Protein AF-A0A199VST1-F1 (afdb_monomer_lite)

Foldseek 3Di:
DDPPFPQDWAQLQQKKKKFLQAQDDQVVVLVVVCVQAVQSVDDKDWAAPDRGMIMIGRPDPCSLVVLQVCVVVVHPRRVSCVVSVMDMDGVVLVVVLVVVVVDDPDVVVSSVVSVPDDPPDPDDDDDDDDRRTDGDGD

Secondary structure (DSSP, 8-state):
-------EEEEGGGEEEEE-S-S--HHHHHHHHHHH-GGGGS-EEEEESSSSEEEEEESSTTHHHHHHHHHHTT-GGGHHHHHTT-EEEEHHHHHHHHHHT---SSHHHHHHHHHHS---------------EEEE--

Organism: Ananas comosus (NCBI:txid4615)

pLDDT: mean 76.67, std 17.93, range [33.69, 93.44]

Sequence (138 aa):
MRRILVSAKVSTENLVFLWGFGETSANDLKHRLKGYHVLFSEEFELRLVDNTCAVVVFFRPGAAEELLREIGSGSASAENMASEGLKAAGFEAYKKVCRLGLWDADLADSLESVLAEPTSDHAAAPAEGMKNELILVT

Radius of gyration: 15.66 Å; chains: 1; bounding box: 38×46×41 Å

Structure (mmCIF, N/CA/C/O backbone):
data_AF-A0A199VST1-F1
#
_entry.id   AF-A0A199VST1-F1
#
loop_
_atom_site.group_PDB
_atom_site.id
_atom_site.type_symbol
_atom_site.label_atom_id
_atom_site.label_alt_id
_atom_site.label_comp_id
_atom_site.label_asym_id
_atom_site.label_entity_id
_atom_site.label_seq_id
_atom_site.pdbx_PDB_ins_code
_atom_site.Cartn_x
_atom_site.Cartn_y
_atom_site.Cartn_z
_atom_site.occupancy
_atom_site.B_iso_or_equiv
_atom_site.auth_seq_id
_atom_site.auth_comp_id
_atom_site.auth_asym_id
_atom_site.auth_atom_id
_atom_site.pdbx_PDB_model_num
ATOM 1 N N . MET A 1 1 ? -7.209 -30.722 19.553 1.00 38.56 1 MET A N 1
ATOM 2 C CA . MET A 1 1 ? -6.567 -29.582 18.862 1.00 38.56 1 MET A CA 1
ATOM 3 C C . MET A 1 1 ? -7.606 -28.932 17.959 1.00 38.56 1 MET A C 1
ATOM 5 O O . MET A 1 1 ? -7.940 -29.507 16.933 1.00 38.56 1 MET A O 1
ATOM 9 N N . ARG A 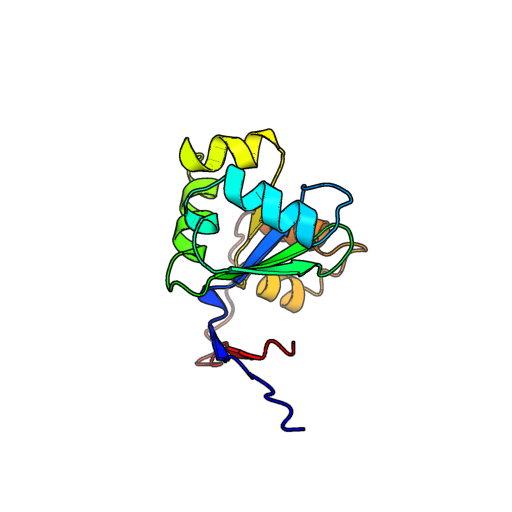1 2 ? -8.223 -27.822 18.378 1.00 33.69 2 ARG A N 1
ATOM 10 C CA . ARG A 1 2 ? -9.220 -27.116 17.557 1.00 33.69 2 ARG A CA 1
ATOM 11 C C . ARG A 1 2 ? -8.479 -26.079 16.715 1.00 33.69 2 ARG A C 1
ATOM 13 O O . ARG A 1 2 ? -7.945 -25.127 17.268 1.00 33.69 2 ARG A O 1
ATOM 20 N N . ARG A 1 3 ? -8.400 -26.314 15.402 1.00 37.91 3 ARG A N 1
ATOM 21 C CA . ARG A 1 3 ? -7.938 -25.331 14.414 1.00 37.91 3 ARG A CA 1
ATOM 22 C C . ARG A 1 3 ? -9.000 -24.235 14.365 1.00 37.91 3 ARG A C 1
ATOM 24 O O . ARG A 1 3 ? -10.101 -24.488 13.887 1.00 37.91 3 ARG A O 1
ATOM 31 N N . ILE A 1 4 ? -8.705 -23.069 14.923 1.00 35.19 4 ILE A N 1
ATOM 32 C CA . ILE A 1 4 ? -9.515 -21.878 14.682 1.00 35.19 4 ILE A CA 1
ATOM 33 C C . ILE A 1 4 ? -9.002 -21.311 13.357 1.00 35.19 4 ILE A C 1
ATOM 35 O O . ILE A 1 4 ? -7.945 -20.697 13.317 1.00 35.19 4 ILE A O 1
ATOM 39 N N . LEU A 1 5 ? -9.715 -21.600 12.268 1.00 40.47 5 LEU A N 1
ATOM 40 C CA . LEU A 1 5 ? -9.609 -20.844 11.022 1.00 40.47 5 LEU A CA 1
ATOM 41 C C . LEU A 1 5 ? -10.454 -19.582 11.225 1.00 40.47 5 LEU A C 1
ATOM 43 O O . LEU A 1 5 ? -11.678 -19.637 11.099 1.00 40.47 5 LEU A O 1
ATOM 47 N N . VAL A 1 6 ? -9.832 -18.466 11.608 1.00 39.06 6 VAL A N 1
ATOM 48 C CA . VAL A 1 6 ? -10.492 -17.159 11.504 1.00 39.06 6 VAL A CA 1
ATOM 49 C C . VAL A 1 6 ? -10.485 -16.794 10.023 1.00 39.06 6 VAL A C 1
ATOM 51 O O . VAL A 1 6 ? -9.481 -16.378 9.468 1.00 39.06 6 VAL A O 1
ATOM 54 N N . SER A 1 7 ? -11.619 -17.009 9.362 1.00 49.28 7 SER A N 1
ATOM 55 C CA . SER A 1 7 ? -11.917 -16.380 8.078 1.00 49.28 7 SER A CA 1
ATOM 56 C C . SER A 1 7 ? -12.462 -14.990 8.391 1.00 49.28 7 SER A C 1
ATOM 58 O O . SER A 1 7 ? -13.676 -14.812 8.515 1.00 49.28 7 SER A O 1
ATOM 60 N N . ALA A 1 8 ? -11.576 -14.014 8.595 1.00 50.84 8 ALA A N 1
ATOM 61 C CA . ALA A 1 8 ? -11.996 -12.629 8.750 1.00 50.84 8 ALA A CA 1
ATOM 62 C C . ALA A 1 8 ? -12.464 -12.111 7.384 1.00 50.84 8 ALA A C 1
ATOM 64 O O . ALA A 1 8 ? -11.701 -12.047 6.421 1.00 50.84 8 ALA A O 1
ATOM 65 N N . LYS A 1 9 ? -13.753 -11.788 7.291 1.00 55.00 9 LYS A N 1
ATOM 66 C CA . LYS A 1 9 ? -14.335 -11.086 6.150 1.00 55.00 9 LYS A CA 1
ATOM 67 C C . LYS A 1 9 ? -13.861 -9.638 6.216 1.00 55.00 9 LYS A C 1
ATOM 69 O O . LYS A 1 9 ? -14.317 -8.883 7.072 1.00 55.00 9 LYS A O 1
ATOM 74 N N . VAL A 1 10 ? -12.936 -9.273 5.338 1.00 61.56 10 VAL A N 1
ATOM 75 C CA . VAL A 1 10 ? -12.360 -7.928 5.289 1.00 61.56 10 VAL A CA 1
ATOM 76 C C . VAL A 1 10 ? -12.957 -7.184 4.095 1.00 61.56 10 VAL A C 1
ATOM 78 O O . VAL A 1 10 ? -12.987 -7.714 2.982 1.00 61.56 10 VAL A O 1
ATOM 81 N N . SER A 1 11 ? -13.449 -5.962 4.332 1.00 75.62 11 SER A N 1
ATOM 82 C CA . SER A 1 11 ? -13.876 -5.069 3.247 1.00 75.62 11 SER A CA 1
ATOM 83 C C . SER A 1 11 ? -12.666 -4.691 2.405 1.00 75.62 11 SER A C 1
ATOM 85 O O . SER A 1 11 ? -11.636 -4.290 2.950 1.00 75.62 11 SER A O 1
ATOM 87 N N . THR A 1 12 ? -12.781 -4.761 1.080 1.00 79.81 12 THR A N 1
ATOM 88 C CA . THR A 1 12 ? -11.678 -4.338 0.206 1.00 79.81 12 THR A CA 1
ATOM 89 C C . THR A 1 12 ? -11.356 -2.855 0.308 1.00 79.81 12 THR A C 1
ATOM 91 O O . THR A 1 12 ? -10.269 -2.440 -0.074 1.00 79.81 12 THR A O 1
ATOM 94 N N . GLU A 1 13 ? -12.284 -2.058 0.829 1.00 83.38 13 GLU A N 1
ATOM 95 C CA . GLU A 1 13 ? -12.085 -0.635 1.114 1.00 83.38 13 GLU A CA 1
ATOM 96 C C . GLU A 1 13 ? -11.052 -0.410 2.221 1.00 83.38 13 GLU A C 1
ATOM 98 O O . GLU A 1 13 ? -10.478 0.665 2.306 1.00 83.38 13 GLU A O 1
ATOM 103 N N . ASN A 1 14 ? -10.775 -1.431 3.037 1.00 87.12 14 ASN A N 1
ATOM 104 C CA . ASN A 1 14 ? -9.767 -1.381 4.091 1.00 87.12 14 ASN A CA 1
ATOM 105 C C . ASN A 1 14 ? -8.400 -1.932 3.646 1.00 87.12 14 ASN A C 1
ATOM 107 O O . ASN A 1 14 ? -7.506 -2.101 4.479 1.00 87.12 14 ASN A O 1
ATOM 111 N N . LEU A 1 15 ? -8.241 -2.252 2.357 1.00 89.62 15 LEU A N 1
ATOM 112 C CA . LEU A 1 15 ? -7.000 -2.768 1.789 1.00 89.62 15 LEU A CA 1
ATOM 113 C C . LEU A 1 15 ? -6.202 -1.649 1.127 1.00 89.62 15 LEU A C 1
ATOM 115 O O . LEU A 1 15 ? -6.724 -0.903 0.296 1.00 89.62 15 LEU A O 1
ATOM 119 N N . VAL A 1 16 ? -4.910 -1.606 1.435 1.00 91.56 16 VAL A N 1
ATOM 120 C CA . VAL A 1 16 ? -3.946 -0.720 0.784 1.00 91.56 16 VAL A CA 1
ATOM 121 C C . VAL A 1 16 ? -2.772 -1.546 0.287 1.00 91.56 16 VAL A C 1
ATOM 123 O O . VAL A 1 16 ? -2.149 -2.279 1.049 1.00 91.56 16 VAL A O 1
ATOM 126 N N . PHE A 1 17 ? -2.460 -1.419 -0.995 1.00 92.50 17 PHE A N 1
ATOM 127 C CA . PHE A 1 17 ? -1.213 -1.907 -1.563 1.00 92.50 17 PHE A CA 1
ATOM 128 C C . PHE A 1 17 ? -0.123 -0.881 -1.285 1.00 92.50 17 PHE A C 1
ATOM 130 O O . PHE A 1 17 ? -0.339 0.306 -1.512 1.00 92.50 17 PHE A O 1
ATOM 137 N N . LEU A 1 18 ? 1.021 -1.336 -0.790 1.00 92.88 18 LEU A N 1
ATOM 138 C CA . LEU A 1 18 ? 2.217 -0.544 -0.532 1.00 92.88 18 LEU A CA 1
ATOM 139 C C . LEU A 1 18 ? 3.372 -1.085 -1.370 1.00 92.88 18 LEU A C 1
ATOM 141 O O . LEU A 1 18 ? 3.492 -2.296 -1.534 1.00 92.88 18 LEU A O 1
ATOM 145 N N . TRP A 1 19 ? 4.229 -0.202 -1.870 1.00 93.44 19 TRP A N 1
ATOM 146 C CA . TRP A 1 19 ? 5.477 -0.551 -2.560 1.00 93.44 19 TRP A CA 1
ATOM 147 C C . TRP A 1 19 ? 6.528 0.546 -2.358 1.00 93.44 19 TRP A C 1
ATOM 149 O O . TRP A 1 19 ? 6.252 1.569 -1.729 1.00 93.44 19 TRP A O 1
ATOM 159 N N . GLY A 1 20 ? 7.749 0.314 -2.848 1.00 89.62 20 GLY A N 1
ATOM 160 C CA . GLY A 1 20 ? 8.873 1.254 -2.722 1.00 89.62 20 GLY A CA 1
ATOM 161 C C . GLY A 1 20 ? 9.711 1.094 -1.447 1.00 89.62 20 GLY A C 1
ATOM 162 O O . GLY A 1 20 ? 10.628 1.868 -1.214 1.00 89.62 20 GLY A O 1
ATOM 163 N N . PHE A 1 21 ? 9.444 0.070 -0.631 1.00 86.88 21 PHE A N 1
ATOM 164 C CA . PHE A 1 21 ? 10.126 -0.161 0.652 1.00 86.88 21 PHE A CA 1
ATOM 165 C C . PHE A 1 21 ? 11.436 -0.979 0.560 1.00 86.88 21 PHE A C 1
ATOM 167 O O . PHE A 1 21 ? 12.068 -1.213 1.597 1.00 86.88 21 PHE A O 1
ATOM 174 N N . GLY A 1 22 ? 11.846 -1.383 -0.651 1.00 85.12 22 GLY A N 1
ATOM 175 C CA . GLY A 1 22 ? 13.019 -2.230 -0.918 1.00 85.12 22 GLY A CA 1
ATOM 176 C C . GLY A 1 22 ? 12.828 -3.703 -0.529 1.00 85.12 22 GLY A C 1
ATOM 177 O O . GLY A 1 22 ? 11.761 -4.099 -0.070 1.00 85.12 22 GLY A O 1
ATOM 178 N N . GLU A 1 23 ? 13.863 -4.534 -0.686 1.00 83.81 23 GLU A N 1
ATOM 179 C CA . GLU A 1 23 ? 13.813 -5.922 -0.205 1.00 83.81 23 GLU A CA 1
ATOM 180 C C . GLU A 1 23 ? 13.773 -5.954 1.329 1.00 83.81 23 GLU A C 1
ATOM 182 O O . GLU A 1 23 ? 14.664 -5.443 2.012 1.00 83.81 23 GLU A O 1
ATOM 187 N N . THR A 1 24 ? 12.723 -6.549 1.893 1.00 87.25 24 THR A N 1
ATOM 188 C CA . THR A 1 24 ? 12.532 -6.607 3.344 1.00 87.25 24 THR A CA 1
ATOM 189 C C . THR A 1 24 ? 11.605 -7.754 3.740 1.00 87.25 24 THR A C 1
ATOM 191 O O . THR A 1 24 ? 10.862 -8.287 2.916 1.00 87.25 24 THR A O 1
ATOM 194 N N . SER A 1 25 ? 11.621 -8.142 5.017 1.00 88.69 25 SER A N 1
ATOM 195 C CA . SER A 1 25 ? 10.668 -9.120 5.539 1.00 88.69 25 SER A CA 1
ATOM 196 C C . SER A 1 25 ? 9.348 -8.450 5.935 1.00 88.69 25 SER A C 1
ATOM 198 O O . SER A 1 25 ? 9.306 -7.273 6.296 1.00 88.69 25 SER A O 1
ATOM 200 N N . ALA A 1 26 ? 8.254 -9.219 5.946 1.00 87.38 26 ALA A N 1
ATOM 201 C CA . ALA A 1 26 ? 6.952 -8.718 6.392 1.00 87.38 26 ALA A CA 1
ATOM 202 C C . ALA A 1 26 ? 7.009 -8.140 7.820 1.00 87.38 26 ALA A C 1
ATOM 204 O O . ALA A 1 26 ? 6.359 -7.139 8.111 1.00 87.38 26 ALA A O 1
ATOM 205 N N . ASN A 1 27 ? 7.805 -8.745 8.708 1.00 88.69 27 ASN A N 1
ATOM 206 C CA . ASN A 1 27 ? 7.947 -8.282 10.088 1.00 88.69 27 ASN A CA 1
ATOM 207 C C . ASN A 1 27 ? 8.721 -6.966 10.180 1.00 88.69 27 ASN A C 1
ATOM 209 O O . ASN A 1 27 ? 8.295 -6.069 10.910 1.00 88.69 27 ASN A O 1
ATOM 213 N N . ASP A 1 28 ? 9.814 -6.836 9.428 1.00 90.81 28 ASP A N 1
ATOM 214 C CA . ASP A 1 28 ? 10.627 -5.617 9.424 1.00 90.81 28 ASP A CA 1
ATOM 215 C C . ASP A 1 28 ? 9.843 -4.449 8.826 1.00 90.81 28 ASP A C 1
ATOM 217 O O . ASP A 1 28 ? 9.788 -3.369 9.419 1.00 90.81 28 ASP A O 1
ATOM 221 N N . LEU A 1 29 ? 9.138 -4.683 7.713 1.00 90.31 29 LEU A N 1
ATOM 222 C CA . LEU A 1 29 ? 8.248 -3.689 7.120 1.00 90.31 29 LEU A CA 1
ATOM 223 C C . LEU A 1 29 ? 7.135 -3.293 8.089 1.00 90.31 29 LEU A C 1
ATOM 225 O O . LEU A 1 29 ? 6.900 -2.108 8.312 1.00 90.31 29 LEU A O 1
ATOM 229 N N . LYS A 1 30 ? 6.484 -4.274 8.726 1.00 90.25 30 LYS A N 1
ATOM 230 C CA . LYS A 1 30 ? 5.428 -4.020 9.712 1.00 90.25 30 LYS A CA 1
ATOM 231 C C . LYS A 1 30 ? 5.936 -3.182 10.886 1.00 90.25 30 LYS A C 1
ATOM 233 O O . LYS A 1 30 ? 5.205 -2.320 11.368 1.00 90.25 30 LYS A O 1
ATOM 238 N N . HIS A 1 31 ? 7.164 -3.410 11.350 1.00 89.94 31 HIS A N 1
ATOM 239 C CA . HIS A 1 31 ? 7.770 -2.611 12.413 1.00 89.94 31 HIS A CA 1
ATOM 240 C C . HIS A 1 31 ? 8.097 -1.185 11.950 1.00 89.94 31 HIS A C 1
ATOM 242 O O . HIS A 1 31 ? 7.772 -0.236 12.660 1.00 89.94 31 HIS A O 1
ATOM 248 N N . ARG A 1 32 ? 8.660 -1.022 10.745 1.00 89.31 32 ARG A N 1
ATOM 249 C CA . ARG A 1 32 ? 8.958 0.295 10.153 1.00 89.31 32 ARG A CA 1
ATOM 250 C C . ARG A 1 32 ? 7.703 1.143 9.965 1.00 89.31 32 ARG A C 1
ATOM 252 O O . ARG A 1 32 ? 7.693 2.300 10.372 1.00 89.31 32 ARG A O 1
ATOM 259 N N . LEU A 1 33 ? 6.625 0.558 9.439 1.00 88.44 33 LEU A N 1
ATOM 260 C CA . LEU A 1 33 ? 5.362 1.267 9.199 1.00 88.44 33 LEU A CA 1
ATOM 261 C C . LEU A 1 33 ? 4.792 1.900 10.474 1.00 88.44 33 LEU A C 1
ATOM 263 O O . LEU A 1 33 ? 4.312 3.031 10.427 1.00 88.44 33 LEU A O 1
ATOM 267 N N . LYS A 1 34 ? 4.924 1.232 11.629 1.00 88.62 34 LYS A N 1
ATOM 268 C CA . LYS A 1 34 ? 4.520 1.791 12.935 1.00 88.62 34 LYS A CA 1
ATOM 269 C C . LYS A 1 34 ? 5.242 3.092 13.287 1.00 88.62 34 LYS A C 1
ATOM 271 O O . LYS A 1 34 ? 4.699 3.897 14.033 1.00 88.62 34 LYS A O 1
ATOM 276 N N . GLY A 1 35 ? 6.458 3.284 12.777 1.00 83.94 35 GLY A N 1
ATOM 277 C CA . GLY A 1 35 ? 7.233 4.509 12.952 1.00 83.94 35 GLY A CA 1
ATOM 278 C C . GLY A 1 35 ? 6.905 5.605 11.937 1.00 83.94 35 GLY A C 1
ATOM 279 O O . GLY A 1 35 ? 7.241 6.758 12.183 1.00 83.94 35 GLY A O 1
ATOM 280 N N . TYR A 1 36 ? 6.252 5.276 10.817 1.00 83.88 36 TYR A N 1
ATOM 281 C CA . TYR A 1 36 ? 5.992 6.245 9.750 1.00 83.88 36 TYR A CA 1
ATOM 282 C C . TYR A 1 36 ? 4.701 7.020 9.935 1.00 83.88 36 TYR A C 1
ATOM 284 O O . TYR A 1 36 ? 4.696 8.221 9.681 1.00 83.88 36 TYR A O 1
ATOM 292 N N . HIS A 1 37 ? 3.631 6.355 10.375 1.00 83.94 37 HIS A N 1
ATOM 293 C CA . HIS A 1 37 ? 2.307 6.964 10.423 1.00 83.94 37 HIS A CA 1
ATOM 294 C C . HIS A 1 37 ? 1.482 6.458 11.603 1.00 83.94 37 HIS A C 1
ATOM 296 O O . HIS A 1 37 ? 1.440 5.260 11.886 1.00 83.94 37 HIS A O 1
ATOM 302 N N . VAL A 1 38 ? 0.726 7.364 12.229 1.00 86.12 38 VAL A N 1
ATOM 303 C CA . VAL A 1 38 ? -0.150 7.052 13.373 1.00 86.12 38 VAL A CA 1
ATOM 304 C C . VAL A 1 38 ? -1.205 5.976 13.072 1.00 86.12 38 VAL A C 1
ATOM 306 O O . VAL A 1 38 ? -1.623 5.256 13.975 1.00 86.12 38 VAL A O 1
ATOM 309 N N . LEU A 1 39 ? -1.609 5.804 11.808 1.00 86.06 39 LEU A N 1
ATOM 310 C CA . LEU A 1 39 ? -2.595 4.797 11.412 1.00 86.06 39 LEU A CA 1
ATOM 311 C C . LEU A 1 39 ? -2.051 3.371 11.546 1.00 86.06 39 LEU A C 1
ATOM 313 O O . LEU A 1 39 ? -2.830 2.454 11.789 1.00 86.06 39 LEU A O 1
ATOM 317 N N . PHE A 1 40 ? -0.731 3.192 11.460 1.00 86.31 40 PHE A N 1
ATOM 318 C CA . PHE A 1 40 ? -0.075 1.908 11.705 1.00 86.31 40 PHE A CA 1
ATOM 319 C C . PHE A 1 40 ? 0.171 1.645 13.197 1.00 86.31 40 PHE A C 1
ATOM 321 O O . PHE A 1 40 ? 0.551 0.537 13.563 1.00 86.31 40 PHE A O 1
ATOM 328 N N . SER A 1 41 ? -0.051 2.615 14.087 1.00 84.12 41 SER A N 1
ATOM 329 C CA . SER A 1 41 ? 0.028 2.369 15.534 1.00 84.12 41 SER A CA 1
ATOM 330 C C . SER A 1 41 ? -1.104 1.471 16.039 1.00 84.12 41 SER A C 1
ATOM 332 O O . SER A 1 41 ? -0.965 0.843 17.089 1.00 84.12 41 SER A O 1
ATOM 334 N N . GLU A 1 42 ? -2.213 1.400 15.302 1.00 85.31 42 GLU A N 1
ATOM 335 C CA . GLU A 1 42 ? -3.324 0.499 15.601 1.00 85.31 42 GLU A CA 1
ATOM 336 C C . GLU A 1 42 ? -3.094 -0.929 15.090 1.00 85.31 42 GLU A C 1
ATOM 338 O O . GLU A 1 42 ? -2.052 -1.266 14.527 1.00 85.31 42 GLU A O 1
ATOM 343 N N . GLU A 1 43 ? -4.064 -1.810 15.330 1.00 85.12 43 GLU A N 1
ATOM 344 C CA . GLU A 1 43 ? -4.008 -3.177 14.840 1.00 85.12 43 GLU A CA 1
ATOM 345 C C . GLU A 1 43 ? -4.215 -3.199 13.315 1.00 85.12 43 GLU A C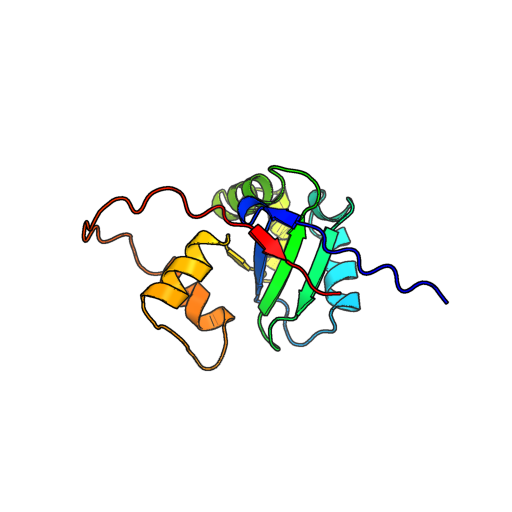 1
ATOM 347 O O . GLU A 1 43 ? -5.199 -2.676 12.785 1.00 85.12 43 GLU A O 1
ATOM 352 N N . PHE A 1 44 ? -3.264 -3.807 12.607 1.00 89.00 44 PHE A N 1
ATOM 353 C CA . PHE A 1 44 ? -3.318 -4.033 11.166 1.00 89.00 44 PHE A CA 1
ATOM 354 C C . PHE A 1 44 ? -2.593 -5.329 10.807 1.00 89.00 44 PHE A C 1
ATOM 356 O O . PHE A 1 44 ? -1.691 -5.799 11.522 1.00 89.00 44 PHE A O 1
ATOM 363 N N . GLU A 1 45 ? -2.953 -5.894 9.664 1.00 89.75 45 GLU A N 1
ATOM 364 C CA . GLU A 1 45 ? -2.241 -7.009 9.053 1.00 89.75 45 GLU A CA 1
ATOM 365 C C . GLU A 1 45 ? -1.445 -6.540 7.844 1.00 89.75 45 GLU A C 1
ATOM 367 O O . GLU A 1 45 ? -1.841 -5.628 7.126 1.00 89.75 45 GLU A O 1
ATOM 372 N N . LEU A 1 46 ? -0.286 -7.161 7.644 1.00 89.31 46 LEU A N 1
ATOM 373 C CA . LEU A 1 46 ? 0.580 -6.906 6.505 1.00 89.31 46 LEU A CA 1
ATOM 374 C C . LEU A 1 46 ? 0.982 -8.243 5.913 1.00 89.31 46 LEU A C 1
ATOM 376 O O . LEU A 1 46 ? 1.439 -9.129 6.639 1.00 89.31 46 LEU A O 1
ATOM 380 N N . ARG A 1 47 ? 0.845 -8.367 4.596 1.00 90.19 47 ARG A N 1
ATOM 381 C CA . ARG A 1 47 ? 1.287 -9.537 3.847 1.00 90.19 47 ARG A CA 1
ATOM 382 C C . ARG A 1 47 ? 2.073 -9.088 2.628 1.00 90.19 47 ARG A C 1
ATOM 384 O O . ARG A 1 47 ? 1.597 -8.253 1.870 1.00 90.19 47 ARG A O 1
ATOM 391 N N . LEU A 1 48 ? 3.255 -9.656 2.427 1.00 87.88 48 LEU A N 1
ATOM 392 C CA . LEU A 1 48 ? 3.975 -9.481 1.170 1.00 87.88 48 LEU A CA 1
ATOM 393 C C . LEU A 1 48 ? 3.205 -10.207 0.061 1.00 87.88 48 LEU A C 1
ATOM 395 O O . LEU A 1 48 ? 2.743 -11.335 0.260 1.00 87.88 48 LEU A O 1
ATOM 399 N N . VAL A 1 49 ? 3.007 -9.529 -1.065 1.00 86.31 49 VAL A N 1
ATOM 400 C CA . VAL A 1 49 ? 2.396 -10.110 -2.267 1.00 86.31 49 VAL A CA 1
ATOM 401 C C . VAL A 1 49 ? 3.498 -10.684 -3.152 1.00 86.31 49 VAL A C 1
ATOM 403 O O . VAL A 1 49 ? 3.394 -11.826 -3.592 1.00 86.31 49 VAL A O 1
ATOM 406 N N . ASP A 1 50 ? 4.567 -9.913 -3.325 1.00 86.25 50 ASP A N 1
ATOM 407 C CA . ASP A 1 50 ? 5.809 -10.268 -4.004 1.00 86.25 50 ASP A CA 1
ATOM 408 C C . ASP A 1 50 ? 6.993 -9.561 -3.294 1.00 86.25 50 ASP A C 1
ATOM 410 O O . ASP A 1 50 ? 6.875 -9.155 -2.133 1.00 86.25 50 ASP A O 1
ATOM 414 N N . ASN A 1 51 ? 8.148 -9.446 -3.956 1.00 83.69 51 ASN A N 1
ATOM 415 C CA . ASN A 1 51 ? 9.336 -8.801 -3.380 1.00 83.69 51 ASN A CA 1
ATOM 416 C C . ASN A 1 51 ? 9.285 -7.264 -3.420 1.00 83.69 51 ASN A C 1
ATOM 418 O O . ASN A 1 51 ? 10.123 -6.614 -2.796 1.00 83.69 51 ASN A O 1
ATOM 422 N N . THR A 1 52 ? 8.333 -6.677 -4.147 1.00 86.31 52 THR A N 1
ATOM 423 C CA . THR A 1 52 ? 8.248 -5.230 -4.391 1.00 86.31 52 THR A CA 1
ATOM 424 C C . THR A 1 52 ? 6.978 -4.608 -3.809 1.00 86.31 52 THR A C 1
ATOM 426 O O . THR A 1 52 ? 6.922 -3.394 -3.608 1.00 86.31 52 THR A O 1
ATOM 429 N N . CYS A 1 53 ? 5.978 -5.428 -3.479 1.00 90.50 53 CYS A N 1
ATOM 430 C CA . CYS A 1 53 ? 4.638 -5.029 -3.099 1.00 90.50 53 CYS A CA 1
ATOM 431 C C . CYS A 1 53 ? 4.123 -5.807 -1.878 1.00 90.50 53 CYS A C 1
ATOM 433 O O . CYS A 1 53 ? 4.243 -7.030 -1.752 1.00 90.50 53 CYS A O 1
ATOM 435 N N . ALA A 1 54 ? 3.478 -5.078 -0.975 1.00 91.75 54 ALA A N 1
ATOM 436 C CA . ALA A 1 54 ? 2.799 -5.600 0.198 1.00 91.75 54 ALA A CA 1
ATOM 437 C C . ALA A 1 54 ? 1.337 -5.157 0.198 1.00 91.75 54 ALA A C 1
ATOM 439 O O . ALA A 1 54 ? 1.011 -4.058 -0.238 1.00 91.75 54 ALA A O 1
ATOM 440 N N . VAL A 1 55 ? 0.454 -5.981 0.753 1.00 91.19 55 VAL A N 1
ATOM 441 C CA . VAL A 1 55 ? -0.914 -5.589 1.086 1.00 91.19 55 VAL A CA 1
ATOM 442 C C . VAL A 1 55 ? -1.019 -5.354 2.586 1.00 91.19 55 VAL A C 1
ATOM 444 O O . VAL A 1 55 ? -0.616 -6.190 3.399 1.00 91.19 55 VAL A O 1
ATOM 447 N N . VAL A 1 56 ? -1.569 -4.203 2.946 1.00 91.31 56 VAL A N 1
ATOM 448 C CA . VAL A 1 56 ? -1.951 -3.843 4.304 1.00 91.31 56 VAL A CA 1
ATOM 449 C C . VAL A 1 56 ? -3.459 -3.923 4.429 1.00 91.31 56 VAL A C 1
ATOM 451 O O . VAL A 1 56 ? -4.199 -3.390 3.605 1.00 91.31 56 VAL A O 1
ATOM 454 N N . VAL A 1 57 ? -3.899 -4.586 5.488 1.00 89.81 57 VAL A N 1
ATOM 455 C CA . VAL A 1 57 ? -5.295 -4.706 5.877 1.00 89.81 57 VAL A CA 1
ATOM 456 C C . VAL A 1 57 ? -5.493 -3.904 7.153 1.00 89.81 57 VAL A C 1
ATOM 458 O O . VAL A 1 57 ? -4.956 -4.257 8.207 1.00 89.81 57 VAL A O 1
ATOM 461 N N . PHE A 1 58 ? -6.290 -2.845 7.071 1.00 88.00 58 PHE A N 1
ATOM 462 C CA . PHE A 1 58 ? -6.711 -2.100 8.248 1.00 88.00 58 PHE A CA 1
ATOM 463 C C . PHE A 1 58 ? -7.963 -2.729 8.860 1.00 88.00 58 PHE A C 1
ATOM 465 O O . PHE A 1 58 ? -8.953 -2.981 8.175 1.00 88.00 58 PHE A O 1
ATOM 472 N N . PHE A 1 59 ? -7.955 -2.954 10.173 1.00 85.69 59 PHE A N 1
ATOM 473 C CA . PHE A 1 59 ? -9.165 -3.398 10.871 1.00 85.69 59 PHE A CA 1
ATOM 474 C C . PHE A 1 59 ? -10.115 -2.238 11.176 1.00 85.69 59 PHE A C 1
ATOM 476 O O . PHE A 1 59 ? -11.328 -2.439 11.231 1.00 85.69 59 PHE A O 1
ATOM 483 N N . ARG A 1 60 ? -9.579 -1.019 11.330 1.00 85.69 60 ARG A N 1
ATOM 484 C CA . ARG A 1 60 ? -10.369 0.204 11.494 1.00 85.69 60 ARG A CA 1
ATOM 485 C C . ARG A 1 60 ? -10.984 0.612 10.143 1.00 85.69 60 ARG A C 1
ATOM 487 O O . ARG A 1 60 ? -10.229 0.935 9.222 1.00 85.69 60 ARG A O 1
ATOM 494 N N . PRO A 1 61 ? -12.324 0.662 10.018 1.00 85.38 61 PRO A N 1
ATOM 495 C CA . PRO A 1 61 ? -12.976 1.186 8.821 1.00 85.38 61 PRO A CA 1
ATOM 496 C C . PRO A 1 61 ? -12.535 2.625 8.531 1.00 85.38 61 PRO A C 1
ATOM 498 O O . PRO A 1 61 ? -12.426 3.432 9.453 1.00 85.38 61 PRO A O 1
ATOM 501 N N . GLY A 1 62 ? -12.277 2.942 7.262 1.00 86.94 62 GLY A N 1
ATOM 502 C CA . GLY A 1 62 ? -11.892 4.288 6.814 1.00 86.94 62 GLY A CA 1
ATOM 503 C C . GLY A 1 62 ? -10.402 4.629 6.954 1.00 86.94 62 GLY A C 1
ATOM 504 O O . GLY A 1 62 ? -9.948 5.590 6.344 1.00 86.94 62 GLY A O 1
ATOM 505 N N . ALA A 1 63 ? -9.609 3.820 7.665 1.00 89.00 63 ALA A N 1
ATOM 506 C CA . ALA A 1 63 ? -8.172 4.071 7.830 1.00 89.00 63 ALA A CA 1
ATOM 507 C C . ALA A 1 63 ? -7.394 4.011 6.506 1.00 89.00 63 ALA A C 1
ATOM 509 O O . ALA A 1 63 ? -6.456 4.772 6.291 1.00 89.00 63 ALA A O 1
ATOM 510 N N . ALA A 1 64 ? -7.796 3.110 5.611 1.00 88.94 64 ALA A N 1
ATOM 511 C CA . ALA A 1 64 ? -7.212 2.999 4.280 1.00 88.94 64 ALA A CA 1
ATOM 512 C C . ALA A 1 64 ? -7.471 4.259 3.437 1.00 88.94 64 ALA A C 1
ATOM 514 O O . ALA A 1 64 ? -6.550 4.783 2.817 1.00 88.94 64 ALA A O 1
ATOM 515 N N . GLU A 1 65 ? -8.706 4.767 3.445 1.00 89.81 65 GLU A N 1
ATOM 516 C CA . GLU A 1 65 ? -9.073 6.002 2.743 1.00 89.81 65 GLU A CA 1
ATOM 517 C C . GLU A 1 65 ? -8.328 7.210 3.322 1.00 89.81 65 GLU A C 1
ATOM 519 O O . GLU A 1 65 ? -7.794 8.027 2.573 1.00 89.81 65 GLU A O 1
ATOM 524 N N . GLU A 1 66 ? -8.242 7.296 4.650 1.00 91.19 66 GLU A N 1
ATOM 525 C CA . GLU A 1 66 ? -7.506 8.346 5.351 1.00 91.19 66 GLU A CA 1
ATOM 526 C C . GLU A 1 66 ? -6.024 8.350 4.962 1.00 91.19 66 GLU A C 1
ATOM 528 O O . GLU A 1 66 ? -5.514 9.392 4.550 1.00 91.19 66 GLU A O 1
ATOM 533 N N . LEU A 1 67 ? -5.368 7.184 4.978 1.00 90.00 67 LEU A N 1
ATOM 534 C CA . LEU A 1 67 ? -3.973 7.039 4.558 1.00 90.00 67 LEU A CA 1
ATOM 535 C C . LEU A 1 67 ? -3.769 7.490 3.104 1.00 90.00 67 LEU A C 1
ATOM 537 O O . LEU A 1 67 ? -2.861 8.265 2.809 1.00 90.00 67 LEU A O 1
ATOM 541 N N . LEU A 1 68 ? -4.616 7.021 2.184 1.00 89.56 68 LEU A N 1
ATOM 542 C CA . LEU A 1 68 ? -4.511 7.371 0.764 1.00 89.56 68 LEU A CA 1
ATOM 543 C C . LEU A 1 68 ? -4.736 8.869 0.529 1.00 89.56 68 LEU A C 1
ATOM 545 O O . LEU A 1 68 ? -4.046 9.473 -0.292 1.00 89.56 68 LEU A O 1
ATOM 549 N N . ARG A 1 69 ? -5.658 9.489 1.273 1.00 89.94 69 ARG A N 1
ATOM 550 C CA . ARG A 1 69 ? -5.901 10.935 1.231 1.00 89.94 69 ARG A CA 1
ATOM 551 C C . ARG A 1 69 ? -4.710 11.727 1.770 1.00 89.94 69 ARG A C 1
ATOM 553 O O . ARG A 1 69 ? -4.357 12.758 1.199 1.00 89.94 69 ARG A O 1
ATOM 560 N N . GLU A 1 70 ? -4.084 11.271 2.848 1.00 88.62 70 GLU A N 1
ATOM 561 C CA . GLU A 1 70 ? -2.911 11.923 3.440 1.00 88.62 70 GLU A CA 1
ATOM 562 C C . GLU A 1 70 ? -1.681 11.851 2.532 1.00 88.62 70 GLU A C 1
ATOM 564 O O . GLU A 1 70 ? -0.968 12.849 2.396 1.00 88.62 70 GLU A O 1
ATOM 569 N N . ILE A 1 71 ? -1.488 10.724 1.842 1.00 86.50 71 ILE A N 1
ATOM 570 C CA . ILE A 1 71 ? -0.442 10.556 0.824 1.00 86.50 71 ILE A CA 1
ATOM 571 C C . ILE A 1 71 ? -0.744 11.418 -0.408 1.00 86.50 71 ILE A C 1
ATOM 573 O O . ILE A 1 71 ? 0.113 12.176 -0.855 1.00 86.50 71 ILE A O 1
ATOM 577 N N . GLY A 1 72 ? -1.971 11.360 -0.935 1.00 82.31 72 GLY A N 1
ATOM 578 C CA . GLY A 1 72 ? -2.367 12.109 -2.133 1.00 82.31 72 GLY A CA 1
ATOM 579 C C . GLY A 1 72 ? -2.389 13.630 -1.943 1.00 82.31 72 GLY A C 1
ATOM 580 O O . GLY A 1 72 ? -2.207 14.372 -2.904 1.00 82.31 72 GLY A O 1
ATOM 581 N N . SER A 1 73 ? -2.582 14.106 -0.710 1.00 83.06 73 SER A N 1
ATOM 582 C CA . SER A 1 73 ? -2.517 15.535 -0.370 1.00 83.06 73 SER A CA 1
ATOM 583 C C . SER A 1 73 ? -1.106 16.034 -0.051 1.00 83.06 73 SER A C 1
ATOM 585 O O . SER A 1 73 ? -0.925 17.239 0.121 1.00 83.06 73 SER A O 1
ATOM 587 N N . GLY A 1 74 ? -0.114 15.140 0.041 1.00 76.75 74 GLY A N 1
ATOM 588 C CA . GLY A 1 74 ? 1.242 15.492 0.466 1.00 76.75 74 GLY A CA 1
ATOM 589 C C . GLY A 1 74 ? 1.291 16.024 1.900 1.00 76.75 74 GLY A C 1
ATOM 590 O O . GLY A 1 74 ? 2.060 16.935 2.200 1.00 76.75 74 GLY A O 1
ATOM 591 N N . SER A 1 75 ? 0.423 15.515 2.777 1.00 79.56 75 SER A N 1
ATOM 592 C CA . SER A 1 75 ? 0.358 15.965 4.167 1.00 79.56 75 SER A CA 1
ATOM 593 C C . SER A 1 75 ? 1.657 15.657 4.925 1.00 79.56 75 SER A C 1
ATOM 595 O O . SER A 1 75 ? 2.313 14.647 4.674 1.00 79.56 75 SER A O 1
ATOM 597 N N . ALA A 1 76 ? 1.989 16.483 5.923 1.00 77.31 76 ALA A N 1
ATOM 598 C CA . ALA A 1 76 ? 3.158 16.267 6.786 1.00 77.31 76 ALA A CA 1
ATOM 599 C C . ALA A 1 76 ? 3.126 14.908 7.520 1.00 77.31 76 ALA A C 1
ATOM 601 O O . ALA A 1 76 ? 4.165 14.342 7.839 1.00 77.31 76 ALA A O 1
ATOM 602 N N . SER A 1 77 ? 1.933 14.350 7.751 1.00 74.81 77 SER A N 1
ATOM 603 C CA . SER A 1 77 ? 1.749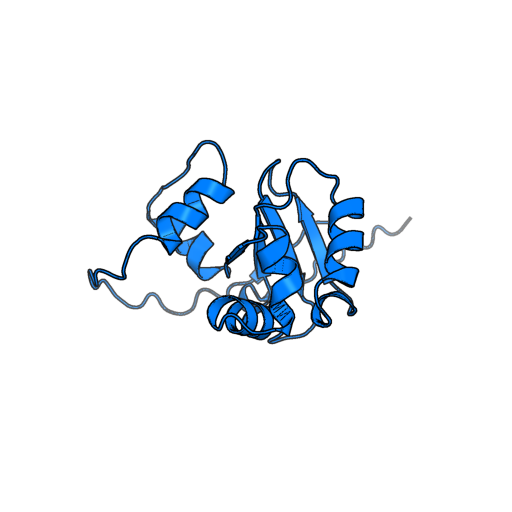 13.017 8.346 1.00 74.81 77 SER A CA 1
ATOM 604 C C . SER A 1 77 ? 2.272 11.887 7.442 1.00 74.81 77 SER A C 1
ATOM 606 O O . SER A 1 77 ? 2.779 10.878 7.931 1.00 74.81 77 SER A O 1
ATOM 608 N N . ALA A 1 78 ? 2.245 12.089 6.121 1.00 81.00 78 ALA A N 1
ATOM 609 C CA . ALA A 1 78 ? 2.764 11.153 5.128 1.00 81.00 78 ALA A CA 1
ATOM 610 C C . ALA A 1 78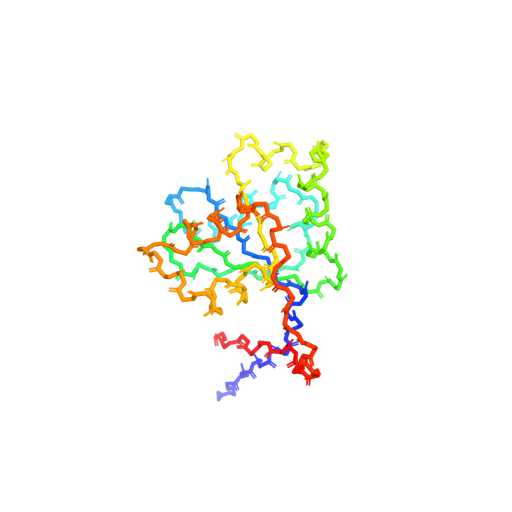 ? 4.214 11.459 4.695 1.00 81.00 78 ALA A C 1
ATOM 612 O O . ALA A 1 78 ? 4.771 10.741 3.864 1.00 81.00 78 ALA A O 1
ATOM 613 N N . GLU A 1 79 ? 4.858 12.488 5.259 1.00 81.94 79 GLU A N 1
ATOM 614 C CA . GLU A 1 79 ? 6.202 12.935 4.861 1.00 81.94 79 GLU A CA 1
ATOM 615 C C . GLU A 1 79 ? 7.269 11.857 5.087 1.00 81.94 79 GLU A C 1
ATOM 617 O O . GLU A 1 79 ? 8.133 11.649 4.235 1.00 81.94 79 GLU A O 1
ATOM 622 N N . ASN A 1 80 ? 7.170 11.110 6.192 1.00 83.94 80 ASN A N 1
ATOM 623 C CA . ASN A 1 80 ? 8.067 9.986 6.472 1.00 83.94 80 ASN A CA 1
ATOM 624 C C . ASN A 1 80 ? 7.932 8.882 5.417 1.00 83.94 80 ASN A C 1
ATOM 626 O O . ASN A 1 80 ? 8.927 8.302 4.995 1.00 83.94 80 ASN A O 1
ATOM 630 N N . MET A 1 81 ? 6.706 8.607 4.961 1.00 85.94 81 MET A N 1
ATOM 631 C CA . MET A 1 81 ? 6.470 7.621 3.906 1.00 85.94 81 MET A CA 1
ATOM 632 C C . MET A 1 81 ? 7.041 8.108 2.572 1.00 85.94 81 MET A C 1
ATOM 634 O O . MET A 1 81 ? 7.737 7.354 1.899 1.00 85.94 81 MET A O 1
ATOM 638 N N . ALA A 1 82 ? 6.802 9.375 2.225 1.00 81.88 82 ALA A N 1
ATOM 639 C CA . ALA A 1 82 ? 7.307 9.977 0.996 1.00 81.88 82 ALA A CA 1
ATOM 640 C C . ALA A 1 82 ? 8.845 10.041 0.959 1.00 81.88 82 ALA A C 1
ATOM 642 O O . ALA A 1 82 ? 9.445 9.732 -0.068 1.00 81.88 82 ALA A O 1
ATOM 643 N N . SER A 1 83 ? 9.485 10.386 2.081 1.00 83.69 83 SER A N 1
ATOM 644 C CA . SER A 1 83 ? 10.951 10.462 2.211 1.00 83.69 83 SER A CA 1
ATOM 645 C C . SER A 1 83 ? 11.625 9.104 2.028 1.00 83.69 83 SER A C 1
ATOM 647 O O . SER A 1 83 ? 12.715 9.013 1.472 1.00 83.69 83 SER A O 1
ATOM 649 N N . GLU A 1 84 ? 10.947 8.042 2.454 1.00 83.81 84 GLU A N 1
ATOM 650 C CA . GLU A 1 84 ? 11.391 6.659 2.289 1.00 83.81 84 GLU A CA 1
ATOM 651 C C . GLU A 1 84 ? 11.002 6.077 0.918 1.00 83.81 84 GLU A C 1
ATOM 653 O O . GLU A 1 84 ? 11.295 4.917 0.638 1.00 83.81 84 GLU A O 1
ATOM 658 N N . GLY A 1 85 ? 10.336 6.860 0.062 1.00 85.00 85 GLY A N 1
ATOM 659 C CA . GLY A 1 85 ? 9.894 6.436 -1.265 1.00 85.00 85 GLY A CA 1
ATOM 660 C C . GLY A 1 85 ? 8.706 5.472 -1.257 1.00 85.00 85 GLY A C 1
ATOM 661 O O . GLY A 1 85 ? 8.418 4.869 -2.293 1.00 85.00 85 GLY A O 1
ATOM 662 N N . LEU A 1 86 ? 8.006 5.319 -0.124 1.00 89.25 86 LEU A N 1
ATOM 663 C CA . LEU A 1 86 ? 6.817 4.477 -0.058 1.00 89.25 86 LEU A CA 1
ATOM 664 C C . LEU A 1 86 ? 5.674 5.096 -0.854 1.00 89.25 86 LEU A C 1
ATOM 666 O O . LEU A 1 86 ? 5.316 6.263 -0.689 1.00 89.25 86 LEU A O 1
ATOM 670 N N . LYS A 1 87 ? 5.043 4.250 -1.658 1.00 91.19 87 LYS A N 1
ATOM 671 C CA . LYS A 1 87 ? 3.839 4.568 -2.417 1.00 91.19 87 LYS A CA 1
ATOM 672 C C . LYS A 1 87 ? 2.708 3.651 -1.994 1.00 91.19 87 LYS A C 1
ATOM 674 O O . LYS A 1 87 ? 2.944 2.566 -1.459 1.00 91.19 87 LYS A O 1
ATOM 679 N N . ALA A 1 88 ? 1.483 4.117 -2.212 1.00 91.25 88 ALA A N 1
ATOM 680 C CA . ALA A 1 88 ? 0.283 3.419 -1.796 1.00 91.25 88 ALA A CA 1
ATOM 681 C C . ALA A 1 88 ? -0.826 3.513 -2.845 1.00 91.25 88 ALA A C 1
ATOM 683 O O . ALA A 1 88 ? -0.995 4.547 -3.489 1.00 91.25 88 ALA A O 1
ATOM 684 N N . ALA A 1 89 ? -1.632 2.460 -2.957 1.00 91.44 89 ALA A N 1
ATOM 685 C CA . ALA A 1 89 ? -2.868 2.465 -3.728 1.00 91.44 89 ALA A CA 1
ATOM 686 C C . ALA A 1 89 ? -3.966 1.658 -3.043 1.00 91.44 89 ALA A C 1
ATOM 688 O O . ALA A 1 89 ? -3.718 0.634 -2.410 1.00 91.44 89 ALA A O 1
ATOM 689 N N . GLY A 1 90 ? -5.206 2.103 -3.223 1.00 90.00 90 GLY A N 1
ATOM 690 C CA . G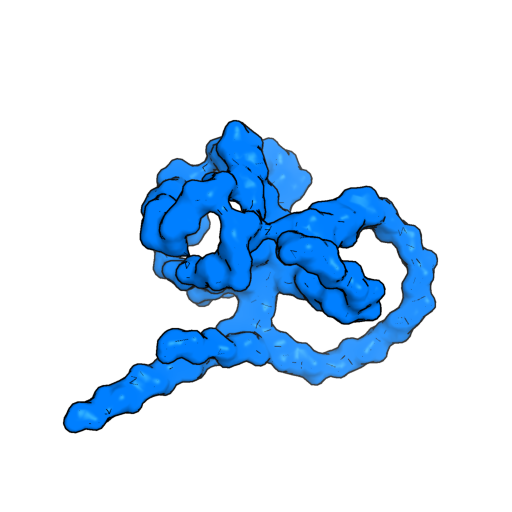LY A 1 90 ? -6.378 1.346 -2.805 1.00 90.00 90 GLY A CA 1
ATOM 691 C C . GLY A 1 90 ? -6.691 0.178 -3.740 1.00 90.00 90 GLY A C 1
ATOM 692 O O . GLY A 1 90 ? -6.153 0.054 -4.845 1.00 90.00 90 GLY A O 1
ATOM 693 N N . PHE A 1 91 ? -7.644 -0.651 -3.321 1.00 87.00 91 PHE A N 1
ATOM 694 C CA . PHE A 1 91 ? -8.098 -1.811 -4.091 1.00 87.00 91 PHE A CA 1
ATOM 695 C C . PHE A 1 91 ? -8.663 -1.467 -5.484 1.00 87.00 91 PHE A C 1
ATOM 697 O O . PHE A 1 91 ? -8.622 -2.302 -6.387 1.00 87.00 91 PHE A O 1
ATOM 704 N N . GLU A 1 92 ? -9.151 -0.242 -5.703 1.00 86.88 92 GLU A N 1
ATOM 705 C CA . GLU A 1 92 ? -9.603 0.204 -7.030 1.00 86.88 92 GLU A CA 1
ATOM 706 C C . GLU A 1 92 ? -8.482 0.201 -8.078 1.00 86.88 92 GLU A C 1
ATOM 708 O O . GLU A 1 92 ? -8.712 -0.220 -9.214 1.00 86.88 92 GLU A O 1
ATOM 713 N N . ALA A 1 93 ? -7.258 0.590 -7.704 1.00 86.44 93 ALA A N 1
ATOM 714 C CA . ALA A 1 93 ? -6.117 0.553 -8.619 1.00 86.44 93 ALA A CA 1
ATOM 715 C C . ALA A 1 93 ? -5.784 -0.892 -9.008 1.00 86.44 93 ALA A C 1
ATOM 717 O O . ALA A 1 93 ? -5.641 -1.199 -10.189 1.00 86.44 93 ALA A O 1
ATOM 718 N N . TYR A 1 94 ? -5.781 -1.801 -8.029 1.00 85.69 94 TYR A N 1
ATOM 719 C CA . TYR A 1 94 ? -5.604 -3.232 -8.271 1.00 85.69 94 TYR A CA 1
ATOM 720 C C . TYR A 1 94 ? -6.698 -3.806 -9.186 1.00 85.69 94 TYR A C 1
ATOM 722 O O . TYR A 1 94 ? -6.405 -4.527 -10.138 1.00 85.69 94 TYR A O 1
ATOM 730 N N . LYS A 1 95 ? -7.971 -3.445 -8.973 1.00 85.88 95 LYS A N 1
ATOM 731 C CA . LYS A 1 95 ? -9.058 -3.842 -9.884 1.00 85.88 95 LYS A CA 1
ATOM 732 C C . LYS A 1 95 ? -8.832 -3.333 -11.305 1.00 85.88 95 LYS A C 1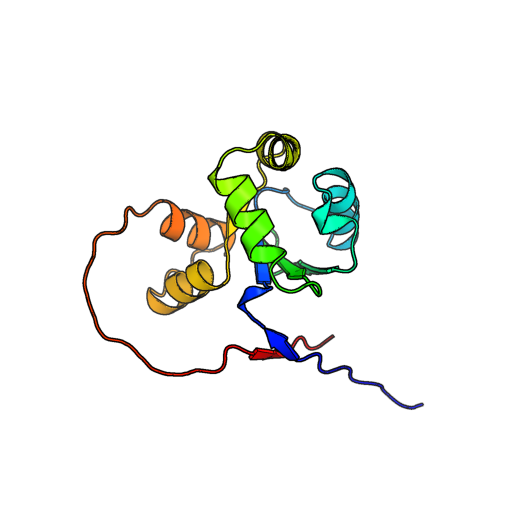
ATOM 734 O O . LYS A 1 95 ? -9.128 -4.060 -12.255 1.00 85.88 95 LYS A O 1
ATOM 739 N N . LYS A 1 96 ? -8.333 -2.105 -11.467 1.00 85.81 96 LYS A N 1
ATOM 740 C CA . LYS A 1 96 ? -8.022 -1.538 -12.784 1.00 85.81 96 LYS A CA 1
ATOM 741 C C . LYS A 1 96 ? -6.864 -2.295 -13.452 1.00 85.81 96 LYS A C 1
ATOM 743 O O . LYS A 1 96 ? -7.027 -2.676 -14.607 1.00 85.81 96 LYS A O 1
ATOM 748 N N . VAL A 1 97 ? -5.796 -2.632 -12.722 1.00 84.12 97 VAL A N 1
ATOM 749 C CA . VAL A 1 97 ? -4.709 -3.518 -13.192 1.00 84.12 97 VAL A CA 1
ATOM 750 C C . VAL A 1 97 ? -5.264 -4.850 -13.714 1.00 84.12 97 VAL A C 1
ATOM 752 O O . VAL A 1 97 ? -5.049 -5.203 -14.875 1.00 84.12 97 VAL A O 1
ATOM 755 N N . CYS A 1 98 ? -6.074 -5.540 -12.904 1.00 83.75 98 CYS A N 1
ATOM 756 C CA . CYS A 1 98 ? -6.700 -6.811 -13.279 1.00 83.75 98 CYS A CA 1
ATOM 757 C C . CYS A 1 98 ? -7.575 -6.695 -14.534 1.00 83.75 98 CYS A C 1
ATOM 759 O O . CYS A 1 98 ? -7.548 -7.574 -15.393 1.00 83.75 98 CYS A O 1
ATOM 761 N N . ARG A 1 99 ? -8.363 -5.617 -14.646 1.00 84.75 99 ARG A N 1
ATOM 762 C CA . ARG A 1 99 ? -9.253 -5.373 -15.792 1.00 84.75 99 ARG A CA 1
ATOM 763 C C . ARG A 1 99 ? -8.498 -5.083 -17.081 1.00 84.75 99 ARG A C 1
ATOM 765 O O . ARG A 1 99 ? -8.957 -5.491 -18.142 1.00 84.75 99 ARG A O 1
ATOM 772 N N . LEU A 1 100 ? -7.398 -4.344 -16.990 1.00 80.94 100 LEU A N 1
ATOM 773 C CA . LEU A 1 100 ? -6.575 -3.989 -18.142 1.00 80.94 100 LEU A CA 1
ATOM 774 C C . LEU A 1 100 ? -5.619 -5.123 -18.539 1.00 80.94 100 LEU A C 1
ATOM 776 O O . LEU A 1 100 ? -5.031 -5.070 -19.613 1.00 80.94 100 LEU A O 1
ATOM 780 N N . GLY A 1 101 ? -5.484 -6.157 -17.699 1.00 79.62 101 GLY A N 1
ATOM 781 C CA . GLY A 1 101 ? -4.556 -7.260 -17.933 1.00 79.62 101 GLY A CA 1
ATOM 782 C C . GLY A 1 101 ? -3.093 -6.819 -17.878 1.00 79.62 101 GLY A C 1
ATOM 783 O O . GLY A 1 101 ? -2.246 -7.466 -18.489 1.00 79.62 101 GLY A O 1
ATOM 784 N N . LEU A 1 102 ? -2.811 -5.717 -17.176 1.00 75.25 102 LEU A N 1
ATOM 785 C CA . LEU A 1 102 ? -1.473 -5.153 -17.020 1.00 75.25 102 LEU A CA 1
ATOM 786 C C . LEU A 1 102 ? -0.730 -5.941 -15.946 1.00 75.25 102 LEU A C 1
ATOM 788 O O . LEU A 1 102 ? -0.667 -5.529 -14.799 1.00 75.25 102 LEU A O 1
ATOM 792 N N . TRP A 1 103 ? -0.235 -7.116 -16.303 1.00 76.31 103 TRP A N 1
ATOM 793 C CA . TRP A 1 103 ? 0.598 -7.918 -15.417 1.00 76.31 103 TRP A CA 1
ATOM 794 C C . TRP A 1 103 ? 2.041 -7.740 -15.856 1.00 76.31 103 TRP A C 1
ATOM 796 O O . TRP A 1 103 ? 2.508 -8.437 -16.758 1.00 76.31 103 TRP A O 1
ATOM 806 N N . ASP A 1 104 ? 2.711 -6.758 -15.265 1.00 74.56 104 ASP A N 1
ATOM 807 C CA . ASP A 1 104 ? 4.159 -6.645 -15.387 1.00 74.56 104 ASP A CA 1
ATOM 808 C C . ASP A 1 104 ? 4.863 -7.730 -14.556 1.00 74.56 104 ASP A C 1
ATOM 810 O O . ASP A 1 104 ? 4.217 -8.533 -13.874 1.00 74.56 104 ASP A O 1
ATOM 814 N N . ALA A 1 105 ? 6.197 -7.775 -14.628 1.00 77.12 105 ALA A N 1
ATOM 815 C CA . ALA A 1 105 ? 6.990 -8.707 -13.821 1.00 77.12 105 ALA A CA 1
ATOM 816 C C . ALA A 1 105 ? 6.729 -8.545 -12.309 1.00 77.12 105 ALA A C 1
ATOM 818 O O . ALA A 1 105 ? 6.737 -9.537 -11.578 1.00 77.12 105 ALA A O 1
ATOM 819 N N . ASP A 1 106 ? 6.438 -7.314 -11.883 1.00 84.94 106 ASP A N 1
ATOM 820 C CA . ASP A 1 106 ? 6.184 -6.919 -10.503 1.00 84.94 106 ASP A CA 1
ATOM 821 C C . ASP A 1 106 ? 4.834 -6.183 -10.372 1.00 84.94 106 ASP A C 1
ATOM 823 O O . ASP A 1 106 ? 4.452 -5.360 -11.217 1.00 84.94 106 ASP A O 1
ATOM 827 N N . LEU A 1 107 ? 4.088 -6.442 -9.286 1.00 84.19 107 LEU A N 1
ATOM 828 C CA . LEU A 1 107 ? 2.790 -5.788 -9.062 1.00 84.19 107 LEU A CA 1
ATOM 829 C C . LEU A 1 107 ? 2.942 -4.276 -8.839 1.00 84.19 107 LEU A C 1
ATOM 831 O O . LEU A 1 107 ? 2.060 -3.504 -9.221 1.00 84.19 107 LEU A O 1
ATOM 835 N N . ALA A 1 108 ? 4.059 -3.853 -8.243 1.00 87.69 108 ALA A N 1
ATOM 836 C CA . ALA A 1 108 ? 4.376 -2.448 -8.010 1.00 87.69 108 ALA A CA 1
ATOM 837 C C . ALA A 1 108 ? 4.384 -1.629 -9.314 1.00 87.69 108 ALA A C 1
ATOM 839 O O . ALA A 1 108 ? 3.744 -0.579 -9.375 1.00 87.69 108 ALA A O 1
ATOM 840 N N . ASP A 1 109 ? 5.024 -2.136 -10.370 1.00 87.44 109 ASP A N 1
ATOM 841 C CA . ASP A 1 109 ? 5.111 -1.452 -11.668 1.00 87.44 109 ASP A CA 1
ATOM 842 C C . ASP A 1 109 ? 3.743 -1.362 -12.355 1.00 87.44 109 ASP A C 1
ATOM 844 O O . ASP A 1 109 ? 3.366 -0.324 -12.906 1.00 87.44 109 ASP A O 1
ATOM 848 N N . SER A 1 110 ? 2.949 -2.429 -12.239 1.00 88.19 110 SER A N 1
ATOM 849 C CA . SER A 1 110 ? 1.582 -2.476 -12.764 1.00 88.19 110 SER A CA 1
ATOM 850 C C . SER A 1 110 ? 0.684 -1.422 -12.099 1.00 88.19 110 SER A C 1
ATOM 852 O O . SER A 1 110 ? -0.086 -0.728 -12.769 1.00 88.19 110 SER A O 1
ATOM 854 N N . LEU A 1 111 ? 0.793 -1.276 -10.773 1.00 86.12 111 LEU A N 1
ATOM 855 C CA . LEU A 1 111 ? 0.061 -0.269 -10.001 1.00 86.12 111 LEU A CA 1
ATOM 856 C C . LEU A 1 111 ? 0.532 1.150 -10.332 1.00 86.12 111 LEU A C 1
ATOM 858 O O . LEU A 1 111 ? -0.303 2.036 -10.511 1.00 86.12 111 LEU A O 1
ATOM 862 N N . GLU A 1 112 ? 1.843 1.360 -10.455 1.00 87.94 112 GLU A N 1
ATOM 863 C CA . GLU A 1 112 ? 2.424 2.651 -10.826 1.00 87.94 112 GLU A CA 1
ATOM 864 C C . GLU A 1 112 ? 1.923 3.119 -12.196 1.00 87.94 112 GLU A C 1
ATOM 866 O O . GLU A 1 112 ? 1.494 4.262 -12.339 1.00 87.94 112 GLU A O 1
ATOM 871 N N . SER A 1 113 ? 1.913 2.221 -13.185 1.00 85.31 113 SER A N 1
ATOM 872 C CA . SER A 1 113 ? 1.419 2.502 -14.535 1.00 85.31 113 SER A CA 1
ATOM 873 C C . SER A 1 113 ? -0.024 3.010 -14.502 1.00 85.31 113 SER A C 1
ATOM 875 O O . SER A 1 113 ? -0.338 4.076 -15.030 1.00 85.31 113 SER A O 1
ATOM 877 N N . VAL A 1 114 ? -0.893 2.313 -13.767 1.00 87.12 114 VAL A N 1
ATOM 878 C CA . VAL A 1 114 ? -2.312 2.663 -13.638 1.00 87.12 114 VAL A CA 1
ATOM 879 C C . VAL A 1 114 ? -2.551 3.984 -12.896 1.00 87.12 114 VAL A C 1
ATOM 881 O O . VAL A 1 114 ? -3.556 4.649 -13.174 1.00 87.12 114 VAL A O 1
ATOM 884 N N . LEU A 1 115 ? -1.667 4.348 -11.962 1.00 83.94 115 LEU A N 1
ATOM 885 C CA . LEU A 1 115 ? -1.700 5.622 -11.235 1.00 83.94 115 LEU A CA 1
ATOM 886 C C . LEU A 1 115 ? -1.143 6.792 -12.054 1.00 83.94 115 LEU A C 1
ATOM 888 O O . LEU A 1 115 ? -1.588 7.923 -11.871 1.00 83.94 115 LEU A O 1
ATOM 892 N N . ALA A 1 116 ? -0.176 6.532 -12.936 1.00 79.62 116 ALA A N 1
ATOM 893 C CA . ALA A 1 116 ? 0.426 7.532 -13.813 1.00 79.62 116 ALA A CA 1
ATOM 894 C C . ALA A 1 116 ? -0.460 7.874 -15.021 1.00 79.62 116 ALA A C 1
ATOM 896 O O . ALA A 1 116 ? -0.330 8.958 -15.593 1.00 79.62 116 ALA A O 1
ATOM 897 N N . GLU A 1 117 ? -1.365 6.975 -15.417 1.00 72.12 117 GLU A N 1
ATOM 898 C CA . GLU A 1 117 ? -2.348 7.251 -16.459 1.00 72.12 117 GLU A CA 1
ATOM 899 C C . GLU A 1 117 ? -3.308 8.377 -16.026 1.00 72.12 117 GLU A C 1
ATOM 901 O O . GLU A 1 117 ? -4.098 8.186 -15.094 1.00 72.12 117 GLU A O 1
ATOM 906 N N . PRO A 1 118 ? -3.331 9.536 -16.717 1.00 50.72 118 PRO A N 1
ATOM 907 C CA . PRO A 1 118 ? -4.400 10.501 -16.521 1.00 50.72 118 PRO A CA 1
ATOM 908 C C . PRO A 1 118 ? -5.715 9.827 -16.909 1.00 50.72 118 PRO A C 1
ATOM 910 O O . PRO A 1 118 ? -5.768 9.087 -17.893 1.00 50.72 118 PRO A O 1
ATOM 913 N N . THR A 1 119 ? -6.777 10.070 -16.142 1.00 52.72 119 THR A N 1
ATOM 914 C CA . THR A 1 119 ? -8.112 9.520 -16.390 1.00 52.72 119 THR A CA 1
ATOM 915 C C . THR A 1 119 ? -8.620 9.980 -17.761 1.00 52.72 119 THR A C 1
ATOM 917 O O . THR A 1 119 ? -9.300 10.994 -17.889 1.00 52.72 119 THR A O 1
ATOM 920 N N . SER A 1 120 ? -8.262 9.267 -18.826 1.00 43.28 120 SER A N 1
ATOM 921 C CA . SER A 1 120 ? -8.941 9.397 -20.101 1.00 43.28 120 SER A CA 1
ATOM 922 C C . SER A 1 120 ? -10.203 8.563 -19.974 1.00 43.28 120 SER A C 1
ATOM 924 O O . SER A 1 120 ? -10.173 7.337 -20.070 1.00 43.28 120 SER A O 1
ATOM 926 N N . ASP A 1 121 ? -11.297 9.246 -19.642 1.00 46.38 121 ASP A N 1
ATOM 927 C CA . ASP A 1 121 ? -12.650 8.712 -19.671 1.00 46.38 121 ASP A CA 1
ATOM 928 C C . ASP A 1 121 ? -12.918 8.035 -21.025 1.00 46.38 121 ASP A C 1
ATOM 930 O O . ASP A 1 121 ? -13.293 8.658 -22.020 1.00 46.38 121 ASP A O 1
ATOM 934 N N . HIS A 1 122 ? -12.754 6.717 -21.066 1.00 40.97 122 HIS A N 1
ATOM 935 C CA . HIS A 1 122 ? -13.553 5.871 -21.934 1.00 40.97 122 HIS A CA 1
ATOM 936 C C . HIS A 1 122 ? -14.600 5.180 -21.072 1.00 40.97 122 HIS A C 1
ATOM 938 O O . HIS A 1 122 ? -14.369 4.157 -20.428 1.00 40.97 122 HIS A O 1
ATOM 944 N N . ALA A 1 123 ? -15.758 5.837 -21.042 1.00 52.12 123 ALA A N 1
ATOM 945 C CA . ALA A 1 123 ? -16.987 5.383 -20.430 1.00 52.12 123 ALA A CA 1
ATOM 946 C C . ALA A 1 123 ? -17.337 3.950 -20.861 1.00 52.12 123 ALA A C 1
ATOM 948 O O . ALA A 1 123 ? -17.482 3.676 -22.051 1.00 52.12 123 ALA A O 1
ATOM 949 N N . ALA A 1 124 ? -17.562 3.066 -19.886 1.00 36.53 124 ALA A N 1
ATOM 950 C CA . ALA A 1 124 ? -18.372 1.864 -20.070 1.00 36.53 124 ALA A CA 1
ATOM 951 C C . ALA A 1 124 ? -18.913 1.330 -18.727 1.00 36.53 124 ALA A C 1
ATOM 953 O O . ALA A 1 124 ? -18.209 0.637 -18.000 1.00 36.53 124 ALA A O 1
ATOM 954 N N . ALA A 1 125 ? -20.188 1.666 -18.489 1.00 40.91 125 ALA A N 1
ATOM 955 C CA . ALA A 1 125 ? -21.253 0.999 -17.719 1.00 40.91 125 ALA A CA 1
ATOM 956 C C . ALA A 1 125 ? -21.070 0.634 -16.217 1.00 40.91 125 ALA A C 1
ATOM 958 O O . ALA A 1 125 ? -20.045 0.087 -15.814 1.00 40.91 125 ALA A O 1
ATOM 959 N N . PRO A 1 126 ? -22.119 0.838 -15.384 1.00 49.34 126 PRO A N 1
ATOM 960 C CA . PRO A 1 126 ? -22.117 0.433 -13.984 1.00 49.34 126 PRO A CA 1
ATOM 961 C C . PRO A 1 126 ? -22.391 -1.072 -13.879 1.00 49.34 126 PRO A C 1
ATOM 963 O O . PRO A 1 126 ? -23.472 -1.546 -14.225 1.00 49.34 126 PRO A O 1
ATOM 966 N N . ALA A 1 127 ? -21.413 -1.833 -13.392 1.00 45.34 127 ALA A N 1
ATOM 967 C CA . ALA A 1 127 ? -21.656 -3.186 -12.911 1.00 45.34 127 ALA A CA 1
ATOM 968 C C . ALA A 1 127 ? -21.989 -3.105 -11.420 1.00 45.34 127 ALA A C 1
ATOM 970 O O . ALA A 1 127 ? -21.132 -2.825 -10.582 1.00 45.34 127 ALA A O 1
ATOM 971 N N . GLU A 1 128 ? -23.269 -3.303 -11.128 1.00 42.69 128 GLU A N 1
ATOM 972 C CA . GLU A 1 128 ? -23.817 -3.406 -9.787 1.00 42.69 128 GLU A CA 1
ATOM 973 C C . GLU A 1 128 ? -23.077 -4.428 -8.911 1.00 42.69 128 GLU A C 1
ATOM 975 O O . GLU A 1 128 ? -22.791 -5.551 -9.325 1.00 42.69 128 GLU A O 1
ATOM 980 N N . GLY A 1 129 ? -22.863 -4.044 -7.651 1.00 47.12 129 GLY A N 1
ATOM 981 C CA . GLY A 1 129 ? -23.132 -4.919 -6.510 1.00 47.12 129 GLY A CA 1
ATOM 982 C C . GLY A 1 129 ? -22.309 -6.198 -6.374 1.00 47.12 129 GLY A C 1
ATOM 983 O O . GLY A 1 129 ? -22.846 -7.202 -5.908 1.00 47.12 129 GLY A O 1
ATOM 984 N N . MET A 1 130 ? -21.017 -6.193 -6.700 1.00 42.03 130 MET A N 1
ATOM 985 C CA . MET A 1 130 ? -20.137 -7.285 -6.278 1.00 42.03 130 MET A CA 1
ATOM 986 C C . MET A 1 130 ? -19.642 -6.980 -4.866 1.00 42.03 130 MET A C 1
ATOM 988 O O . MET A 1 130 ? -18.719 -6.190 -4.721 1.00 42.03 130 MET A O 1
ATOM 992 N N . LYS A 1 131 ? -20.261 -7.558 -3.827 1.00 39.25 131 LYS A N 1
ATOM 993 C CA . LYS A 1 131 ? -19.812 -7.396 -2.432 1.00 39.25 131 LYS A CA 1
ATOM 994 C C . LYS A 1 131 ? -18.320 -7.724 -2.343 1.00 39.25 131 LYS A C 1
ATOM 996 O O . LYS A 1 131 ? -17.923 -8.879 -2.491 1.00 39.25 131 LYS A O 1
ATOM 1001 N N . ASN A 1 132 ? -17.505 -6.684 -2.192 1.00 45.06 132 ASN A N 1
ATOM 1002 C CA . ASN A 1 132 ? -16.058 -6.766 -2.269 1.00 45.06 132 ASN A CA 1
ATOM 1003 C C . ASN A 1 132 ? -15.533 -7.271 -0.922 1.00 45.06 132 ASN A C 1
ATOM 1005 O O . ASN A 1 132 ? -15.224 -6.507 -0.009 1.00 45.06 132 ASN A O 1
ATOM 1009 N N . GLU A 1 133 ? -15.498 -8.588 -0.784 1.00 42.12 133 GLU A N 1
ATOM 1010 C CA . GLU A 1 133 ? -15.072 -9.266 0.430 1.00 42.12 133 GLU A CA 1
ATOM 1011 C C . GLU A 1 133 ? -13.887 -10.153 0.070 1.00 42.12 133 GLU A C 1
ATOM 1013 O O . GLU A 1 133 ? -14.040 -11.121 -0.678 1.00 42.12 133 GLU A O 1
ATOM 1018 N N . LEU A 1 134 ? -12.697 -9.821 0.575 1.00 49.84 134 LEU A N 1
ATOM 1019 C CA . LEU A 1 134 ? -11.569 -10.741 0.495 1.00 49.84 134 LEU A CA 1
ATOM 1020 C C . LEU A 1 134 ? -11.550 -11.601 1.756 1.00 49.84 134 LEU A C 1
ATOM 1022 O O . LEU A 1 134 ? -11.594 -11.100 2.880 1.00 49.84 134 LEU A O 1
ATOM 1026 N N . ILE A 1 135 ? -11.473 -12.914 1.548 1.00 48.44 135 ILE A N 1
ATOM 1027 C CA . ILE A 1 135 ? -11.177 -13.861 2.616 1.00 48.44 135 ILE A CA 1
ATOM 1028 C C . ILE A 1 135 ? -9.662 -13.903 2.742 1.00 48.44 135 ILE A C 1
ATOM 1030 O O . ILE A 1 135 ? -8.972 -14.439 1.870 1.00 48.44 135 ILE A O 1
ATOM 1034 N N . LEU A 1 136 ? -9.142 -13.334 3.825 1.00 43.59 136 LEU A N 1
ATOM 1035 C CA . LEU A 1 136 ? -7.747 -13.538 4.164 1.00 43.59 136 LEU A CA 1
ATOM 1036 C C . LEU A 1 136 ? -7.610 -14.930 4.788 1.00 43.59 136 LEU A C 1
ATOM 1038 O O . LEU A 1 136 ? -8.107 -15.188 5.882 1.00 43.59 136 LEU A O 1
ATOM 1042 N N . VAL A 1 137 ? -6.989 -15.852 4.054 1.00 41.44 137 VAL A N 1
ATOM 1043 C CA . VAL A 1 137 ? -6.622 -17.167 4.586 1.00 41.44 137 VAL A CA 1
ATOM 1044 C C . VAL A 1 137 ? -5.263 -17.007 5.264 1.00 41.44 137 VAL A C 1
ATOM 1046 O O . VAL A 1 137 ? -4.258 -16.827 4.574 1.00 41.44 137 VAL A O 1
ATOM 1049 N N . THR A 1 138 ? -5.264 -16.993 6.597 1.00 41.25 138 THR A N 1
ATOM 1050 C CA . THR A 1 138 ? -4.065 -17.039 7.453 1.00 41.25 138 THR A CA 1
ATOM 1051 C C . THR A 1 138 ? -3.576 -18.465 7.645 1.00 41.25 138 THR A C 1
ATOM 1053 O O . THR A 1 138 ? -4.440 -19.329 7.939 1.00 41.25 138 THR A O 1
#